Protein AF-A0A6P0I6P4-F1 (afdb_monomer_lite)

Sequence (65 aa):
MKAYRQAKKQLVRHQRAVSKKVIGSKNRRKAVKKLAKVHKKVADIRADALHKLTTWAIFKSQPPK

Secondary structure (DSSP, 8-state):
-HHHHHHHHHHHHHHHHHHTSPTT-HHHHHHHHHHHHHHHHHHHHHHHHHHHHHHHHHHHHPPP-

Radius of gyration: 17.97 Å; chains: 1; bounding box: 42×22×50 Å

pLDDT: mean 92.44, std 7.89, range [62.44, 97.12]

Foldseek 3Di:
DVQLVVLVVVLVVLVVVLVPDDPPDPVSVVSVVVNVVSVVSNVVVVVVVVVVVVVVVVVVPDDDD

Structure (mmCIF, N/CA/C/O backbone):
data_AF-A0A6P0I6P4-F1
#
_entry.id   AF-A0A6P0I6P4-F1
#
loop_
_atom_site.group_PDB
_atom_site.id
_atom_site.type_symbol
_atom_site.label_atom_id
_atom_site.label_alt_id
_atom_site.label_comp_id
_atom_site.label_asym_id
_atom_site.label_entity_id
_atom_site.label_seq_id
_atom_site.pdbx_PDB_ins_code
_atom_site.Cartn_x
_atom_site.Cartn_y
_atom_site.Cartn_z
_atom_site.occupancy
_atom_site.B_iso_or_equiv
_atom_site.auth_seq_id
_atom_site.auth_comp_id
_atom_site.auth_asym_id
_atom_site.auth_atom_id
_atom_site.pdbx_PDB_model_num
ATOM 1 N N . MET A 1 1 ? 5.018 -11.678 -10.693 1.00 66.62 1 MET A N 1
ATOM 2 C CA . MET A 1 1 ? 5.069 -10.639 -9.628 1.00 66.62 1 MET A CA 1
ATOM 3 C C . MET A 1 1 ? 4.577 -11.146 -8.257 1.00 66.62 1 MET A C 1
ATOM 5 O O . MET A 1 1 ? 3.410 -10.978 -7.906 1.00 66.62 1 MET A O 1
ATOM 9 N N . LYS A 1 2 ? 5.443 -11.775 -7.446 1.00 79.69 2 LYS A N 1
ATOM 10 C CA . LYS A 1 2 ? 5.098 -12.242 -6.079 1.00 79.69 2 LYS A CA 1
ATOM 11 C C . LYS A 1 2 ? 4.823 -11.070 -5.119 1.00 79.69 2 LYS A C 1
ATOM 13 O O . LYS A 1 2 ? 3.822 -11.096 -4.405 1.00 79.69 2 LYS A O 1
ATOM 18 N N . ALA A 1 3 ? 5.634 -10.012 -5.197 1.00 86.00 3 ALA A N 1
ATOM 19 C CA . ALA A 1 3 ? 5.511 -8.809 -4.370 1.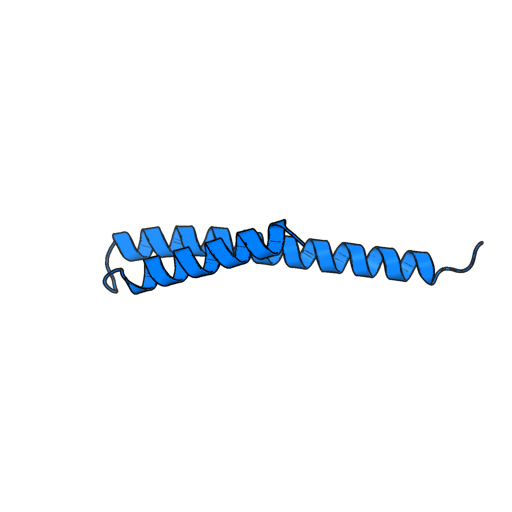00 86.00 3 ALA A CA 1
ATOM 20 C C . ALA A 1 3 ? 4.180 -8.061 -4.577 1.00 86.00 3 ALA A C 1
ATOM 22 O O . ALA A 1 3 ? 3.507 -7.720 -3.605 1.00 86.00 3 ALA A O 1
ATOM 23 N N . TYR A 1 4 ? 3.743 -7.887 -5.831 1.00 91.06 4 TYR A N 1
ATOM 24 C CA . TYR A 1 4 ? 2.459 -7.248 -6.145 1.00 91.06 4 TYR A CA 1
ATOM 25 C C . TYR A 1 4 ? 1.267 -8.009 -5.545 1.00 91.06 4 TYR A C 1
ATOM 27 O O . TYR A 1 4 ? 0.406 -7.415 -4.897 1.00 91.06 4 TYR A O 1
ATOM 35 N N . ARG A 1 5 ? 1.236 -9.343 -5.698 1.00 92.06 5 ARG A N 1
ATOM 36 C CA . ARG A 1 5 ? 0.162 -10.192 -5.150 1.00 92.06 5 ARG A CA 1
ATOM 37 C C . ARG A 1 5 ? 0.087 -10.100 -3.624 1.00 92.06 5 ARG A C 1
ATOM 39 O O . ARG A 1 5 ? -1.001 -9.959 -3.067 1.00 92.06 5 ARG A O 1
ATOM 46 N N . GLN A 1 6 ? 1.236 -10.115 -2.949 1.00 93.19 6 GLN A N 1
ATOM 47 C CA . GLN A 1 6 ? 1.310 -9.951 -1.496 1.00 93.19 6 GLN A CA 1
ATOM 48 C C . GLN A 1 6 ? 0.848 -8.559 -1.045 1.00 93.19 6 GLN A C 1
ATOM 50 O O . GLN A 1 6 ? 0.077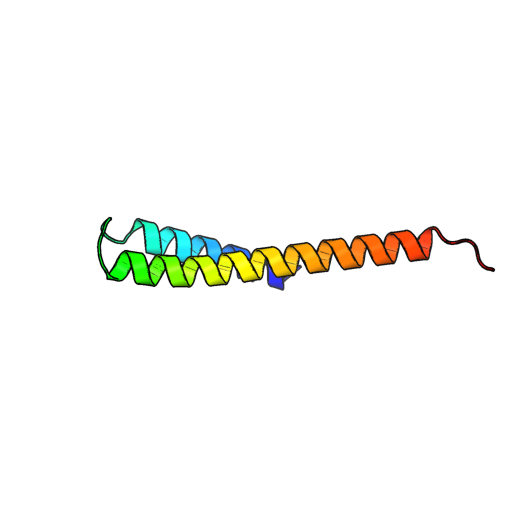 -8.454 -0.091 1.00 93.19 6 GLN A O 1
ATOM 55 N N . ALA A 1 7 ? 1.272 -7.496 -1.735 1.00 92.81 7 ALA A N 1
ATOM 56 C CA . ALA A 1 7 ? 0.852 -6.130 -1.431 1.00 92.81 7 ALA A CA 1
ATOM 57 C C . ALA A 1 7 ? -0.661 -5.942 -1.645 1.00 92.81 7 ALA A C 1
ATOM 59 O O . ALA A 1 7 ? -1.337 -5.383 -0.784 1.00 92.81 7 ALA A O 1
ATOM 60 N N . LYS A 1 8 ? -1.224 -6.509 -2.721 1.00 94.38 8 LYS A N 1
ATOM 61 C CA . LYS A 1 8 ? -2.672 -6.511 -2.985 1.00 94.38 8 LYS A CA 1
ATOM 62 C C . LYS A 1 8 ? -3.456 -7.262 -1.900 1.00 94.38 8 LYS A C 1
ATOM 64 O O . LYS A 1 8 ? -4.484 -6.769 -1.443 1.00 94.38 8 LYS A O 1
ATOM 69 N N . LYS A 1 9 ? -2.966 -8.415 -1.426 1.00 95.50 9 LYS A N 1
ATOM 70 C CA . LYS A 1 9 ? -3.597 -9.161 -0.318 1.00 95.50 9 LYS A CA 1
ATOM 71 C C . LYS A 1 9 ? -3.611 -8.343 0.978 1.00 95.50 9 LYS A C 1
ATOM 73 O O . LYS A 1 9 ? -4.628 -8.299 1.671 1.00 95.50 9 LYS A O 1
ATOM 78 N N . GLN A 1 10 ? -2.505 -7.665 1.287 1.00 94.25 10 GLN A N 1
ATOM 79 C CA . GLN A 1 10 ? -2.429 -6.755 2.433 1.00 94.25 10 GLN A CA 1
ATOM 80 C C . GLN A 1 10 ? -3.396 -5.580 2.280 1.00 94.25 10 GLN A C 1
ATOM 82 O O . GLN A 1 10 ? -4.107 -5.261 3.231 1.00 94.25 10 GLN A O 1
ATOM 87 N N . LEU A 1 11 ? -3.492 -4.998 1.082 1.00 96.06 11 LEU A N 1
ATOM 88 C CA . LEU A 1 11 ? -4.406 -3.896 0.795 1.00 96.06 11 LEU A CA 1
ATOM 89 C C . LEU A 1 11 ? -5.853 -4.273 1.132 1.00 96.06 11 LEU A C 1
ATOM 91 O O . LEU A 1 11 ? -6.495 -3.587 1.921 1.00 96.06 11 LEU A O 1
ATOM 95 N N . VAL A 1 12 ? -6.327 -5.421 0.639 1.00 96.69 12 VAL A N 1
ATOM 96 C CA . VAL A 1 12 ? -7.682 -5.924 0.927 1.00 96.69 12 VAL A CA 1
ATOM 97 C C . VAL A 1 12 ? -7.897 -6.144 2.428 1.00 96.69 12 VAL A C 1
ATOM 99 O O . VAL A 1 12 ? -8.944 -5.779 2.965 1.00 96.69 12 VAL A O 1
ATOM 102 N N . ARG A 1 13 ? -6.908 -6.706 3.138 1.00 96.62 13 ARG A N 1
ATOM 103 C CA . ARG A 1 13 ? -6.990 -6.907 4.595 1.00 96.62 13 ARG A CA 1
ATOM 104 C C . ARG A 1 13 ? -7.143 -5.576 5.336 1.00 96.62 13 ARG A C 1
ATOM 106 O O . ARG A 1 13 ? -7.981 -5.477 6.231 1.00 96.62 13 ARG A O 1
ATOM 113 N N . HIS A 1 14 ? -6.369 -4.559 4.962 1.00 96.12 14 HIS A N 1
ATOM 114 C CA . HIS A 1 14 ? -6.453 -3.232 5.571 1.00 96.12 14 HIS A CA 1
ATOM 115 C C . HIS A 1 14 ? -7.746 -2.497 5.203 1.00 96.12 14 HIS A C 1
ATOM 117 O O . HIS A 1 14 ? -8.331 -1.866 6.081 1.00 96.12 14 HIS A O 1
ATOM 123 N N . GLN A 1 15 ? -8.242 -2.648 3.972 1.00 96.19 15 GLN A N 1
ATOM 124 C CA . GLN A 1 15 ? -9.535 -2.111 3.543 1.00 96.19 15 GLN A CA 1
ATOM 125 C C . GLN A 1 15 ? -10.663 -2.656 4.431 1.00 96.19 15 GLN A C 1
ATOM 127 O O . GLN A 1 15 ? -11.400 -1.892 5.049 1.00 96.19 15 GLN A O 1
ATOM 132 N N . ARG A 1 16 ? -10.723 -3.988 4.593 1.00 97.12 16 ARG A N 1
ATOM 133 C CA . ARG A 1 16 ? -11.693 -4.664 5.472 1.00 97.12 16 ARG A CA 1
ATOM 134 C C . ARG A 1 16 ? -11.555 -4.209 6.921 1.00 97.12 16 ARG A C 1
ATOM 136 O O . ARG A 1 16 ? -12.556 -4.004 7.599 1.00 97.12 16 ARG A O 1
ATOM 143 N N . ALA A 1 17 ? -10.322 -4.042 7.403 1.00 95.88 17 ALA A N 1
ATOM 144 C CA . ALA A 1 17 ? -10.079 -3.552 8.753 1.00 95.88 17 ALA A CA 1
ATOM 145 C C . ALA A 1 17 ? -10.631 -2.135 8.954 1.00 95.88 17 ALA A C 1
ATOM 147 O O . ALA A 1 17 ? -11.210 -1.885 10.003 1.00 95.88 17 ALA A O 1
ATOM 148 N N . VAL A 1 18 ? -10.487 -1.234 7.974 1.00 96.81 18 VAL A N 1
ATOM 149 C CA . VAL A 1 18 ? -11.054 0.124 8.017 1.00 96.81 18 VAL A CA 1
ATOM 150 C C . VAL A 1 18 ? -12.581 0.090 7.997 1.00 96.81 18 VAL A C 1
ATOM 152 O O . VAL A 1 18 ? -13.188 0.786 8.809 1.00 96.81 18 VAL A O 1
ATOM 155 N N . SER A 1 19 ? -13.199 -0.728 7.139 1.00 95.62 19 SER A N 1
ATOM 156 C CA . SER A 1 19 ? -14.664 -0.851 7.055 1.00 95.62 19 SER A CA 1
ATOM 157 C C . SER A 1 19 ? -15.292 -1.374 8.346 1.00 95.62 19 SER A C 1
ATOM 159 O O . SER A 1 19 ? -16.374 -0.943 8.716 1.00 95.62 19 SER A O 1
ATOM 161 N N . LYS A 1 20 ? -14.593 -2.252 9.077 1.00 96.50 20 LYS A N 1
ATOM 162 C CA . LYS A 1 20 ? -15.041 -2.752 10.386 1.00 96.50 20 LYS A CA 1
ATOM 163 C C . LYS A 1 20 ? -14.922 -1.724 11.522 1.00 96.50 20 LYS A C 1
ATOM 165 O O . LYS A 1 20 ? -15.349 -2.015 12.635 1.00 96.50 20 LYS A O 1
ATOM 170 N N . LYS A 1 21 ? -14.275 -0.566 11.318 1.00 95.88 21 LYS A N 1
ATOM 171 C CA . LYS A 1 21 ? -14.140 0.465 12.363 1.00 95.88 21 LYS A CA 1
ATOM 172 C C . LYS A 1 21 ? -15.239 1.513 12.240 1.00 95.88 21 LYS A C 1
ATOM 174 O O . LYS A 1 21 ? -15.529 1.990 11.149 1.00 95.88 21 LYS A O 1
ATOM 179 N N . VAL A 1 22 ? -15.737 1.950 13.396 1.00 96.88 22 VAL A N 1
ATOM 180 C CA . VAL A 1 22 ? -16.736 3.018 13.519 1.00 96.88 22 VAL A CA 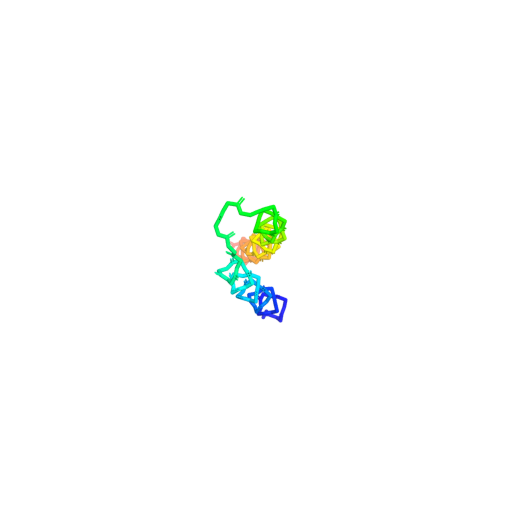1
ATOM 181 C C . VAL A 1 22 ? -16.256 4.292 12.819 1.00 96.88 22 VAL A C 1
ATOM 183 O O . VAL A 1 22 ? -15.119 4.744 13.025 1.00 96.88 22 VAL A O 1
ATOM 186 N N . ILE A 1 23 ? -17.120 4.858 11.978 1.00 94.50 23 ILE A N 1
ATOM 187 C CA . ILE A 1 23 ? -16.908 6.128 11.275 1.00 94.50 23 ILE A CA 1
ATOM 188 C C . ILE A 1 23 ? -16.646 7.242 12.307 1.00 94.50 23 ILE A C 1
ATOM 190 O O . ILE A 1 23 ? -17.195 7.226 13.398 1.00 94.50 23 ILE A O 1
ATOM 194 N N . GLY A 1 24 ? -15.709 8.154 12.029 1.00 92.44 24 GLY A N 1
ATOM 195 C CA . GLY A 1 24 ? -15.317 9.221 12.970 1.00 92.44 24 GLY A CA 1
ATOM 196 C C . GLY A 1 24 ? -14.417 8.791 14.141 1.00 92.44 24 GLY A C 1
ATOM 197 O O . GLY A 1 24 ? -13.711 9.622 14.711 1.00 92.44 24 GLY A O 1
ATOM 198 N N . SER A 1 25 ? -14.329 7.496 14.466 1.00 96.69 25 SER A N 1
ATOM 199 C CA . SER A 1 25 ? -13.517 7.044 15.603 1.00 96.69 25 SER A CA 1
ATOM 200 C C . SER A 1 25 ? -12.011 7.304 15.423 1.00 96.69 25 SER A C 1
ATOM 202 O O . SER A 1 25 ? -11.435 7.174 14.333 1.00 96.69 25 SER A O 1
ATOM 204 N N . LYS A 1 26 ? -11.315 7.574 16.539 1.00 96.94 26 LYS A N 1
ATOM 205 C CA . LYS A 1 26 ? -9.840 7.686 16.582 1.00 96.94 26 LYS A CA 1
ATOM 206 C C . LYS A 1 26 ? -9.158 6.433 16.003 1.00 96.94 26 LYS A C 1
ATOM 208 O O . LYS A 1 26 ? -8.140 6.540 15.317 1.00 96.94 26 LYS A O 1
ATOM 213 N N . ASN A 1 27 ? -9.752 5.258 16.211 1.00 95.56 27 ASN A N 1
ATOM 214 C CA . ASN A 1 27 ? -9.234 3.979 15.726 1.00 95.56 27 ASN A CA 1
ATOM 215 C C . ASN A 1 27 ? -9.373 3.812 14.209 1.00 95.56 27 ASN A C 1
ATOM 217 O O . ASN A 1 27 ? -8.446 3.304 13.574 1.00 95.56 27 ASN A O 1
ATOM 221 N N . ARG A 1 28 ? -10.469 4.296 13.605 1.00 96.75 28 ARG A N 1
ATOM 222 C CA . ARG A 1 28 ? -10.606 4.329 12.143 1.00 96.75 28 ARG A CA 1
ATOM 223 C C . ARG A 1 28 ? -9.544 5.225 11.518 1.00 96.75 28 ARG A C 1
ATOM 225 O O . ARG A 1 28 ? -8.879 4.788 10.585 1.00 96.75 28 ARG A O 1
ATOM 232 N N . ARG A 1 29 ? -9.288 6.412 12.084 1.00 96.88 29 ARG A N 1
ATOM 233 C CA . ARG A 1 29 ? -8.210 7.304 11.607 1.00 96.88 29 ARG A CA 1
ATOM 234 C C . ARG A 1 29 ? -6.838 6.619 11.633 1.00 96.88 29 ARG A C 1
ATOM 236 O O . ARG A 1 29 ? -6.098 6.690 10.655 1.00 96.88 29 ARG A O 1
ATOM 243 N N . LYS A 1 30 ? -6.512 5.885 12.706 1.00 96.69 30 LYS A N 1
ATOM 244 C CA . LYS A 1 30 ? -5.278 5.074 12.783 1.00 96.69 30 LYS A CA 1
ATOM 245 C C . LYS A 1 30 ? -5.239 3.972 11.712 1.00 96.69 30 LYS A C 1
ATOM 247 O O . LYS A 1 30 ? -4.192 3.748 11.109 1.00 96.69 30 LYS A O 1
ATOM 252 N N . ALA A 1 31 ? -6.358 3.293 11.459 1.00 96.75 31 ALA A N 1
ATOM 253 C CA . ALA A 1 31 ? -6.449 2.251 10.436 1.00 96.75 31 ALA A CA 1
ATOM 254 C C . ALA A 1 31 ? -6.294 2.810 9.009 1.00 96.75 31 ALA A C 1
ATOM 256 O O . ALA A 1 31 ? -5.564 2.225 8.212 1.00 96.75 31 ALA A O 1
ATOM 257 N N . VAL A 1 32 ? -6.891 3.969 8.712 1.00 96.94 32 VAL A N 1
ATOM 258 C CA . VAL A 1 32 ? -6.750 4.669 7.423 1.00 96.94 32 VAL A CA 1
ATOM 259 C C . VAL A 1 32 ? -5.295 5.063 7.166 1.00 96.94 32 VAL A C 1
ATOM 261 O O . VAL A 1 32 ? -4.781 4.810 6.081 1.00 96.94 32 VAL A O 1
ATOM 264 N N . LYS A 1 33 ? -4.575 5.571 8.178 1.00 97.12 33 LYS A N 1
ATOM 265 C CA . LYS A 1 33 ? -3.129 5.847 8.054 1.00 97.12 33 LYS A CA 1
ATOM 266 C C . LYS A 1 33 ? -2.326 4.595 7.676 1.00 97.12 33 LYS A C 1
ATOM 268 O O . LYS A 1 33 ? -1.405 4.676 6.868 1.00 97.12 33 LYS A O 1
ATOM 273 N N . LYS A 1 34 ? -2.670 3.427 8.235 1.00 96.00 34 LYS A N 1
ATOM 274 C CA . LYS A 1 34 ? -2.038 2.147 7.859 1.00 96.00 34 LYS A CA 1
ATOM 275 C C . LYS A 1 34 ? -2.386 1.749 6.421 1.00 96.00 34 LYS A C 1
ATOM 277 O O . LYS A 1 34 ? -1.497 1.335 5.686 1.00 96.00 34 LYS A O 1
ATOM 282 N N . LEU A 1 35 ? -3.646 1.914 6.015 1.00 96.75 35 LEU A N 1
ATOM 283 C CA . LEU A 1 35 ? -4.108 1.639 4.652 1.00 96.75 35 LEU A CA 1
ATOM 284 C C . LEU A 1 35 ? -3.364 2.499 3.613 1.00 96.75 35 LEU A C 1
ATOM 286 O O . LEU A 1 35 ? -2.899 1.968 2.607 1.00 96.75 35 LEU A O 1
ATOM 290 N N . ALA A 1 36 ? -3.155 3.789 3.894 1.00 97.06 36 ALA A N 1
ATOM 291 C CA . ALA A 1 36 ? -2.418 4.703 3.018 1.00 97.06 36 ALA A CA 1
ATOM 292 C C . ALA A 1 36 ? -0.978 4.231 2.733 1.00 97.06 36 ALA A C 1
ATOM 294 O O . ALA A 1 36 ? -0.530 4.257 1.588 1.00 97.06 36 ALA A O 1
ATOM 295 N N . LYS A 1 37 ? -0.269 3.708 3.745 1.00 96.31 37 LYS A N 1
ATOM 296 C CA . LYS A 1 37 ? 1.080 3.137 3.559 1.00 96.31 37 LYS A CA 1
ATOM 297 C C . LYS A 1 37 ? 1.079 1.952 2.589 1.00 96.31 37 LYS A C 1
ATOM 299 O O . LYS A 1 37 ? 1.996 1.806 1.785 1.00 96.31 37 LYS A O 1
ATOM 304 N N . VAL A 1 38 ? 0.046 1.112 2.646 1.00 96.31 38 VAL A N 1
ATOM 305 C CA . VAL A 1 38 ? -0.084 -0.041 1.745 1.00 96.31 38 VAL A CA 1
ATOM 306 C C . VAL A 1 38 ? -0.437 0.400 0.326 1.00 96.31 38 VAL A C 1
ATOM 308 O O . VAL A 1 38 ? 0.110 -0.158 -0.622 1.00 96.31 38 VAL A O 1
ATOM 311 N N . HIS A 1 39 ? -1.278 1.427 0.166 1.00 96.38 39 HIS A N 1
ATOM 312 C CA . HIS A 1 39 ? -1.524 2.036 -1.145 1.00 96.38 39 HIS A CA 1
ATOM 313 C C . HIS A 1 39 ? -0.236 2.553 -1.786 1.00 96.38 39 HIS A C 1
ATOM 315 O O . HIS A 1 39 ? 0.014 2.221 -2.943 1.00 96.38 39 HIS A O 1
ATOM 321 N N . LYS A 1 40 ? 0.605 3.273 -1.028 1.00 96.62 40 LYS A N 1
ATOM 322 C CA . LYS A 1 40 ? 1.912 3.739 -1.513 1.00 96.62 40 LYS A CA 1
ATOM 323 C C . LYS A 1 40 ? 2.761 2.572 -2.023 1.00 96.62 40 LYS A C 1
ATOM 325 O O . LYS A 1 40 ? 3.163 2.570 -3.176 1.00 96.62 40 LYS A O 1
ATOM 330 N N . LYS A 1 41 ? 2.904 1.508 -1.224 1.00 95.06 41 LYS A N 1
ATOM 331 C CA . LYS A 1 41 ? 3.663 0.311 -1.628 1.00 95.06 41 LYS A CA 1
ATOM 332 C C . LYS A 1 41 ? 3.152 -0.319 -2.930 1.00 95.06 41 LYS A C 1
ATOM 334 O 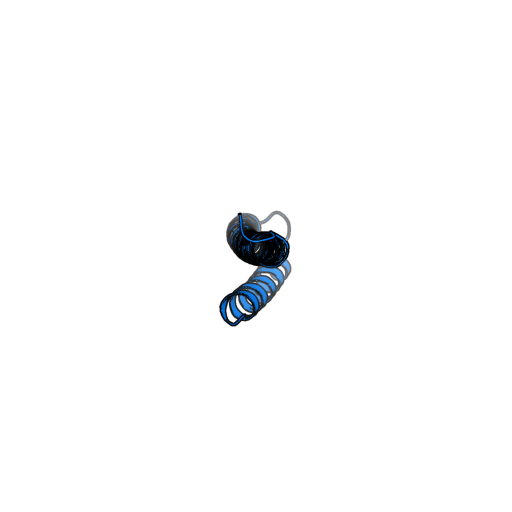O . LYS A 1 41 ? 3.942 -0.791 -3.739 1.00 95.06 41 LYS A O 1
ATOM 339 N N . VAL A 1 42 ? 1.834 -0.374 -3.132 1.00 95.81 42 VAL A N 1
ATOM 340 C CA . VAL A 1 42 ? 1.249 -0.902 -4.375 1.00 95.81 42 VAL A CA 1
ATOM 341 C C . VAL A 1 42 ? 1.540 0.019 -5.564 1.00 95.81 42 VAL A C 1
ATOM 343 O O . VAL A 1 42 ? 1.798 -0.492 -6.653 1.00 95.81 42 VAL A O 1
ATOM 346 N N . ALA A 1 43 ? 1.499 1.339 -5.370 1.00 96.19 43 ALA A N 1
ATOM 347 C CA . ALA A 1 43 ? 1.847 2.316 -6.399 1.00 96.19 43 ALA A CA 1
ATOM 348 C C . ALA A 1 43 ? 3.329 2.215 -6.792 1.00 96.19 43 ALA A C 1
ATOM 350 O O . ALA A 1 43 ? 3.620 2.089 -7.977 1.00 96.19 43 ALA A O 1
ATOM 351 N N . ASP A 1 44 ? 4.235 2.132 -5.815 1.00 95.88 44 ASP A N 1
ATOM 352 C CA . ASP A 1 44 ? 5.679 2.010 -6.051 1.00 95.88 44 ASP A CA 1
ATOM 353 C C . ASP A 1 44 ? 6.009 0.742 -6.864 1.00 95.88 44 ASP A C 1
ATOM 355 O O . ASP A 1 44 ? 6.743 0.796 -7.846 1.00 95.88 44 ASP A O 1
ATOM 359 N N . ILE A 1 45 ? 5.391 -0.402 -6.528 1.00 95.06 45 ILE A N 1
ATOM 360 C CA . ILE A 1 45 ? 5.564 -1.658 -7.286 1.00 95.06 45 ILE A CA 1
ATOM 361 C C . ILE A 1 45 ? 5.068 -1.522 -8.733 1.00 95.06 45 ILE A C 1
ATOM 363 O O . ILE A 1 45 ? 5.641 -2.119 -9.643 1.00 95.06 45 ILE A O 1
ATOM 367 N N . ARG A 1 46 ? 3.975 -0.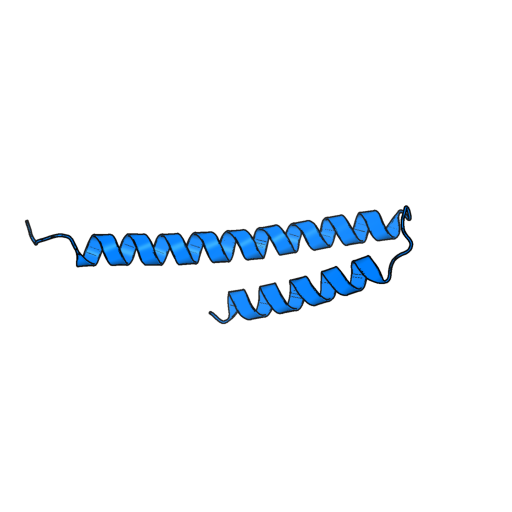783 -8.957 1.00 94.44 46 ARG A N 1
ATOM 368 C CA . ARG A 1 46 ? 3.445 -0.547 -10.308 1.00 94.44 46 ARG A CA 1
ATOM 369 C C . ARG A 1 46 ? 4.373 0.355 -11.113 1.00 94.44 46 ARG A C 1
ATOM 371 O O . ARG A 1 46 ? 4.624 0.050 -12.273 1.00 94.44 46 ARG A O 1
ATOM 378 N N . ALA A 1 47 ? 4.888 1.416 -10.498 1.00 95.94 47 ALA A N 1
ATOM 379 C CA . ALA A 1 47 ? 5.831 2.328 -11.132 1.00 95.94 47 ALA A CA 1
ATOM 380 C C . ALA A 1 47 ? 7.127 1.607 -11.535 1.00 95.94 47 ALA A C 1
ATOM 382 O O . ALA A 1 47 ? 7.555 1.731 -12.677 1.00 95.94 47 ALA A O 1
ATOM 383 N N . ASP A 1 48 ? 7.690 0.776 -10.653 1.00 95.25 48 ASP A N 1
ATOM 384 C CA . ASP A 1 48 ? 8.874 -0.044 -10.952 1.00 95.25 48 ASP A CA 1
ATOM 385 C C . ASP A 1 48 ? 8.629 -1.020 -12.115 1.00 95.25 48 ASP A C 1
ATOM 387 O O . ASP A 1 48 ? 9.465 -1.168 -13.006 1.00 95.25 48 ASP A O 1
ATOM 391 N N . ALA A 1 49 ? 7.453 -1.654 -12.150 1.00 93.62 49 ALA A N 1
ATOM 392 C CA . ALA A 1 49 ? 7.081 -2.554 -13.238 1.00 93.62 49 ALA A CA 1
ATOM 393 C C . ALA A 1 49 ? 7.015 -1.831 -14.591 1.00 93.62 49 ALA A C 1
ATOM 395 O O . ALA A 1 49 ? 7.530 -2.344 -15.583 1.00 93.62 49 ALA A O 1
ATOM 396 N N . LEU A 1 50 ? 6.393 -0.648 -14.618 1.00 94.75 50 LEU A N 1
ATOM 397 C CA . LEU A 1 50 ? 6.313 0.186 -15.815 1.00 94.75 50 LEU A CA 1
ATOM 398 C C . LEU A 1 50 ? 7.697 0.667 -16.241 1.00 94.75 50 LEU A C 1
ATOM 400 O O . LEU A 1 50 ? 8.040 0.539 -17.408 1.00 94.75 50 LEU A O 1
ATOM 404 N N . HIS A 1 51 ? 8.514 1.144 -15.302 1.00 94.94 51 HIS A N 1
ATOM 405 C CA . HIS A 1 51 ? 9.869 1.597 -15.591 1.00 94.94 51 HIS A CA 1
ATOM 406 C C . HIS A 1 51 ? 10.702 0.493 -16.253 1.00 94.94 51 HIS A C 1
ATOM 408 O O . HIS A 1 51 ? 11.283 0.712 -17.309 1.00 94.94 51 HIS A O 1
ATOM 414 N N . LYS A 1 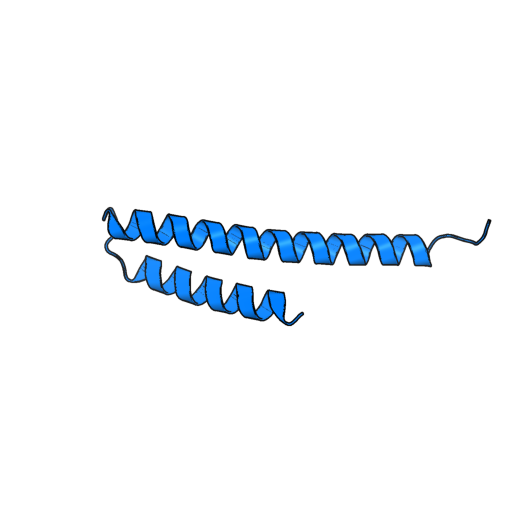52 ? 10.688 -0.725 -15.698 1.00 93.25 52 LYS A N 1
ATOM 415 C CA . LYS A 1 52 ? 11.397 -1.879 -16.276 1.00 93.25 52 LYS A CA 1
ATOM 416 C C . LYS A 1 52 ? 10.892 -2.248 -17.665 1.00 93.25 52 LYS A C 1
ATOM 418 O O . LYS A 1 52 ? 11.701 -2.567 -18.531 1.00 93.25 52 LYS A O 1
ATOM 423 N N . LEU A 1 53 ? 9.575 -2.202 -17.875 1.00 94.38 53 LEU A N 1
ATOM 424 C CA . LEU A 1 53 ? 8.976 -2.468 -19.181 1.00 94.38 53 LEU A CA 1
ATOM 425 C C . LEU A 1 53 ? 9.434 -1.436 -20.217 1.00 94.38 53 LEU A C 1
ATOM 427 O O . LEU A 1 53 ? 9.865 -1.817 -21.302 1.00 94.38 53 LEU A O 1
ATOM 431 N N . THR A 1 54 ? 9.383 -0.150 -19.868 1.00 93.94 54 THR A N 1
ATOM 432 C CA . THR A 1 54 ? 9.815 0.946 -20.739 1.00 93.94 54 THR A CA 1
ATOM 433 C C . THR A 1 54 ? 11.303 0.844 -21.062 1.00 93.94 54 THR A C 1
ATOM 435 O O . THR A 1 54 ? 11.673 0.895 -22.231 1.00 93.94 54 THR A O 1
ATOM 438 N N . THR A 1 55 ? 12.156 0.630 -20.057 1.00 93.75 55 THR A N 1
ATOM 439 C CA . THR A 1 55 ? 13.605 0.465 -20.253 1.00 93.75 55 THR A CA 1
ATOM 440 C C . THR A 1 55 ? 13.915 -0.722 -21.163 1.00 93.75 55 THR A C 1
ATOM 442 O O . THR A 1 55 ? 14.729 -0.603 -22.075 1.00 93.75 55 THR A O 1
ATOM 445 N N . TRP A 1 56 ? 13.236 -1.857 -20.967 1.00 93.75 56 TRP A N 1
ATOM 446 C CA . TRP A 1 56 ? 13.405 -3.030 -21.825 1.00 93.75 56 TRP A CA 1
ATOM 447 C C . TRP A 1 56 ? 12.956 -2.771 -23.269 1.00 93.75 56 TRP A C 1
ATOM 449 O O . TRP A 1 56 ? 13.646 -3.170 -24.206 1.00 93.75 56 TRP A O 1
ATOM 459 N N . ALA A 1 57 ? 11.828 -2.081 -23.457 1.00 93.50 57 ALA A N 1
ATOM 460 C CA . ALA A 1 57 ? 11.321 -1.742 -24.783 1.00 93.50 57 ALA A CA 1
ATOM 461 C C . ALA A 1 57 ? 12.288 -0.822 -25.543 1.00 93.50 57 ALA A C 1
ATOM 463 O O . ALA A 1 57 ? 12.606 -1.104 -26.696 1.00 93.50 57 ALA A O 1
ATOM 464 N N . ILE A 1 58 ? 12.806 0.218 -24.879 1.00 91.62 58 ILE A N 1
ATOM 465 C CA . ILE A 1 58 ? 13.790 1.142 -25.460 1.00 91.62 58 ILE A CA 1
ATOM 466 C C . ILE A 1 58 ? 15.049 0.382 -25.880 1.00 91.62 58 ILE A C 1
ATOM 468 O O . ILE A 1 58 ? 15.470 0.505 -27.029 1.00 91.62 58 ILE A O 1
ATOM 472 N N . PHE A 1 59 ? 15.596 -0.453 -24.990 1.00 89.25 59 PHE A N 1
ATOM 473 C CA . PHE A 1 59 ? 16.782 -1.262 -25.276 1.00 89.25 59 PHE A CA 1
ATOM 474 C C . PHE A 1 59 ? 16.586 -2.163 -26.500 1.00 89.25 59 PHE A C 1
ATOM 476 O O . PHE A 1 59 ? 17.458 -2.243 -27.356 1.00 89.25 59 PHE A O 1
ATOM 483 N N . LYS A 1 60 ? 15.421 -2.809 -26.620 1.00 86.56 60 LYS A N 1
ATOM 484 C CA . LYS A 1 60 ? 15.111 -3.686 -27.756 1.00 86.56 60 LYS A CA 1
ATOM 485 C C . LYS A 1 60 ? 14.908 -2.922 -29.071 1.00 86.56 60 LYS A C 1
ATOM 487 O O . LYS A 1 60 ? 15.138 -3.484 -30.135 1.00 86.56 60 LYS A O 1
ATOM 492 N N . SER A 1 61 ? 14.430 -1.681 -29.004 1.00 85.12 61 SER A N 1
ATOM 493 C CA . SER A 1 61 ? 14.143 -0.858 -30.185 1.00 85.12 61 SER A CA 1
ATOM 494 C C . SER A 1 61 ? 15.344 -0.088 -30.736 1.00 85.12 61 SER A C 1
ATOM 496 O O . SER A 1 61 ? 15.251 0.436 -31.843 1.00 85.12 61 SER A O 1
ATOM 498 N N . GLN A 1 62 ? 16.449 0.019 -29.990 1.00 75.25 62 GLN A N 1
ATOM 499 C CA . GLN A 1 62 ? 17.622 0.750 -30.464 1.00 75.25 62 GLN A CA 1
ATOM 500 C C . GLN A 1 62 ? 18.420 -0.088 -31.480 1.00 75.25 62 GLN A C 1
ATOM 502 O O . GLN A 1 62 ? 18.813 -1.209 -31.152 1.00 75.25 62 GLN A O 1
ATOM 507 N N . PRO A 1 63 ? 18.693 0.434 -32.693 1.00 65.81 63 PRO A N 1
ATOM 508 C CA . PRO A 1 63 ? 19.649 -0.191 -33.599 1.00 65.81 63 PRO A CA 1
ATOM 509 C C . PRO A 1 63 ? 21.069 -0.091 -33.011 1.00 65.81 63 PRO A C 1
ATOM 511 O O . PRO A 1 63 ? 21.364 0.885 -32.308 1.00 65.81 63 PRO A O 1
ATOM 514 N N . PRO A 1 64 ? 21.950 -1.081 -33.259 1.00 68.31 64 PRO A N 1
ATOM 515 C CA . PRO A 1 64 ? 23.351 -0.969 -32.870 1.00 68.31 64 PRO A CA 1
ATOM 516 C C . PRO A 1 64 ? 23.959 0.265 -33.549 1.00 68.31 64 PRO A C 1
ATOM 518 O O . PRO A 1 64 ? 23.661 0.535 -34.713 1.00 68.31 64 PRO A O 1
ATOM 521 N N . LYS A 1 65 ? 24.745 1.032 -32.784 1.00 62.44 65 LYS A N 1
ATOM 522 C CA . LYS A 1 65 ? 25.542 2.140 -33.325 1.00 62.44 65 LYS A CA 1
ATOM 523 C C . LYS A 1 65 ? 26.541 1.637 -34.355 1.00 62.44 65 LYS A C 1
ATOM 525 O O . LYS A 1 65 ? 27.085 0.533 -34.126 1.00 62.44 65 LYS A O 1
#